Protein AF-A0A2V8P9H7-F1 (afdb_monomer)

Secondary structure (DSSP, 8-state):
--SSSSSS---TT-TT-------TTS-HHHHHHHT-S---HHHHHHHHHHHHHHHHHHHHHHHHHHHHHHHHHHSPPS--PPPPPPSS---GGGB-TT--BHHHHHHHHHSS-GGGSTT--HHHHHHHHHHH-S--TT-SSHHHHHHHTT-STT----------

Nearest PDB structures (foldseek):
  8phj-assembly1_h  TM=3.676E-01  e=3.206E+00  Escherichia coli

Foldseek 3Di:
DPPPPPVPPDDPPPPDDDPPPDPPPDDPVRVVVVPDDDDDPVVVVVVVVVVVVVVVVVVVLLVVLVVLLVVLVPAQFPDPDFDDDDPDDDDPQQAGPPRDRLQRSLCRQQVDRPPVDPPDTNVRVSVVCVVVPSDPVLDPDPVLVCVVVVVDPDDPDDDSPDDD

Sequence (164 aa):
MTHALLFSICPPFCSALIRVNPPPISSAATIAKSLVGNYREEHLFALGQAVSLYETYQAKIAECEAAIGRYLGSQPNRTDQEPPPEDKSVRNRDRLRGGVDVRSQLYKMTGADLFSLPGLATDTLLTLAGEVGFDMTPWRSEKDFTSWLALCPGTRIQPIQGRL

pLDDT: mean 75.82, std 18.0, range [33.91, 96.5]

Mean predicted aligned error: 12.7 Å

Radius of gyration: 22.4 Å; Cα contacts (8 Å, |Δi|>4): 82; chains: 1; bounding box: 50×36×57 Å

Structure (mmCIF, N/CA/C/O backbone):
data_AF-A0A2V8P9H7-F1
#
_entry.id   AF-A0A2V8P9H7-F1
#
loop_
_atom_site.group_PDB
_atom_site.id
_atom_site.type_symbol
_atom_site.label_atom_id
_atom_site.label_alt_id
_atom_site.label_comp_id
_atom_site.label_asym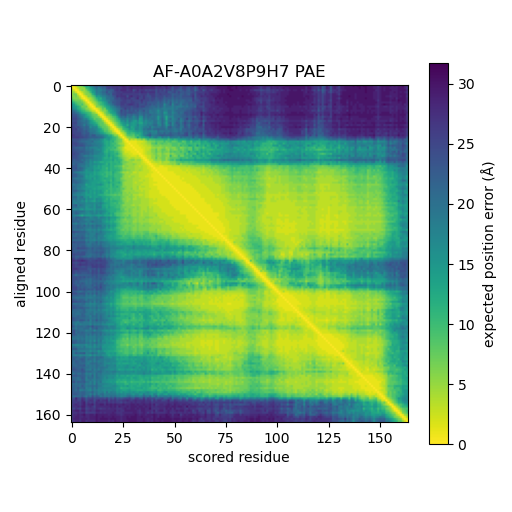_id
_atom_site.label_entity_id
_atom_site.label_seq_id
_atom_site.pdbx_PDB_ins_code
_atom_site.Cartn_x
_atom_site.Cartn_y
_atom_site.Cartn_z
_atom_site.occupancy
_atom_site.B_iso_or_equiv
_atom_site.auth_seq_id
_atom_site.auth_comp_id
_atom_site.auth_asym_id
_atom_site.auth_atom_id
_atom_site.pdbx_PDB_model_num
ATOM 1 N N . MET A 1 1 ? 11.721 11.600 3.181 1.00 34.62 1 MET A N 1
ATOM 2 C CA . MET A 1 1 ? 11.790 12.000 4.610 1.00 34.62 1 MET A CA 1
ATOM 3 C C . MET A 1 1 ? 10.396 12.383 5.116 1.00 34.62 1 MET A C 1
ATOM 5 O O . MET A 1 1 ? 10.170 13.507 5.539 1.00 34.62 1 MET A O 1
ATOM 9 N N . THR A 1 2 ? 9.441 11.451 5.068 1.00 33.91 2 THR A N 1
ATOM 10 C CA . THR A 1 2 ? 8.008 11.785 5.240 1.00 33.91 2 THR A CA 1
ATOM 11 C C . THR A 1 2 ? 7.250 10.738 6.059 1.00 33.91 2 THR A C 1
ATOM 13 O O . THR A 1 2 ? 6.041 10.608 5.950 1.00 33.91 2 THR A O 1
ATOM 16 N N . HIS A 1 3 ? 7.961 9.993 6.910 1.00 37.34 3 HIS A N 1
ATOM 17 C CA . HIS A 1 3 ? 7.384 8.953 7.774 1.00 37.34 3 HIS A CA 1
ATOM 18 C C . HIS A 1 3 ? 7.276 9.367 9.256 1.00 37.34 3 HIS A C 1
ATOM 20 O O . HIS A 1 3 ? 7.050 8.523 10.114 1.00 37.34 3 HIS A O 1
ATOM 26 N N . ALA A 1 4 ? 7.421 10.657 9.584 1.00 39.66 4 ALA A N 1
ATOM 27 C CA . ALA A 1 4 ? 7.560 11.108 10.975 1.00 39.66 4 ALA A CA 1
ATOM 28 C C . ALA A 1 4 ? 6.409 11.972 11.529 1.00 39.66 4 ALA A C 1
ATOM 30 O O . ALA A 1 4 ? 6.539 12.475 12.639 1.00 39.66 4 ALA A O 1
ATOM 31 N N . LEU A 1 5 ? 5.286 12.159 10.821 1.00 36.22 5 LEU A N 1
ATOM 32 C CA . LEU A 1 5 ? 4.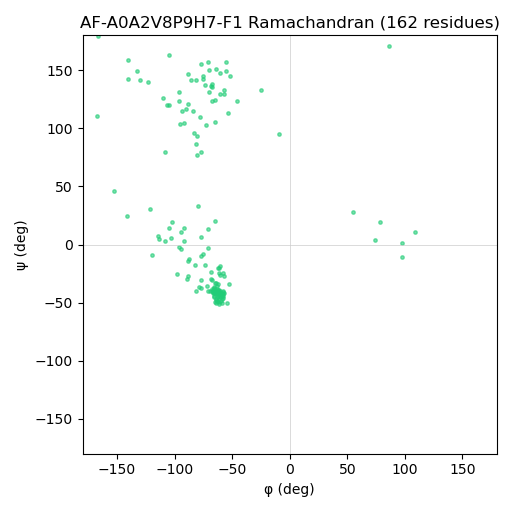259 13.129 11.256 1.00 36.22 5 LEU A CA 1
ATOM 33 C C . LEU A 1 5 ? 2.903 12.562 11.698 1.00 36.22 5 LEU A C 1
ATOM 35 O O . LEU A 1 5 ? 2.033 13.340 12.071 1.00 36.22 5 LEU A O 1
ATOM 39 N N . LEU A 1 6 ? 2.721 11.240 11.773 1.00 37.66 6 LEU A N 1
ATOM 40 C CA . LEU A 1 6 ? 1.474 10.659 12.308 1.00 37.66 6 L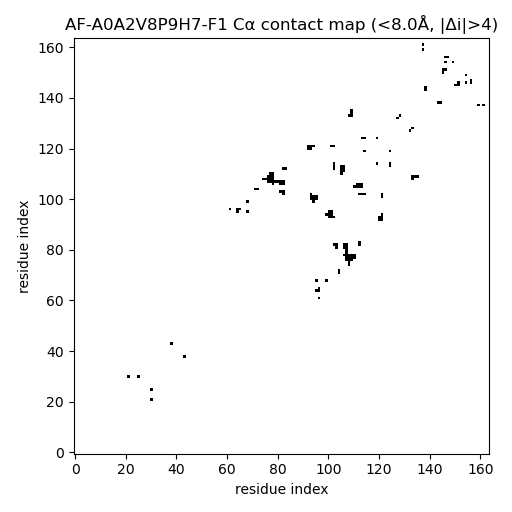EU A CA 1
ATOM 41 C C . LEU A 1 6 ? 1.576 10.118 13.744 1.00 37.66 6 LEU A C 1
ATOM 43 O O . LEU A 1 6 ? 0.596 9.601 14.268 1.00 37.66 6 LEU A O 1
ATOM 47 N N . PHE A 1 7 ? 2.713 10.302 14.423 1.00 35.28 7 PHE A N 1
ATOM 48 C CA . PHE A 1 7 ? 2.868 9.925 15.838 1.00 35.28 7 PHE A CA 1
ATOM 49 C C . PHE A 1 7 ? 2.610 11.067 16.839 1.00 35.28 7 PHE A C 1
ATOM 51 O O . PHE A 1 7 ? 2.613 10.826 18.043 1.00 35.28 7 PHE A O 1
ATOM 58 N N . SER A 1 8 ? 2.346 12.297 16.379 1.00 39.12 8 SER A N 1
ATOM 59 C CA . SER A 1 8 ? 2.309 13.487 17.252 1.00 39.12 8 SER A CA 1
ATOM 60 C C . SER A 1 8 ? 0.906 13.988 17.640 1.00 39.12 8 SER A C 1
ATOM 62 O O . SER A 1 8 ? 0.773 15.133 18.067 1.00 39.12 8 SER A O 1
ATOM 64 N N . ILE A 1 9 ? -0.141 13.163 17.524 1.00 46.19 9 ILE A N 1
ATOM 65 C CA . ILE A 1 9 ? -1.501 13.501 18.009 1.00 46.19 9 ILE A CA 1
ATOM 66 C C . ILE A 1 9 ? -1.987 12.466 19.039 1.00 46.19 9 ILE A C 1
ATOM 68 O O . ILE A 1 9 ? -3.173 12.181 19.157 1.00 46.19 9 ILE A O 1
ATOM 72 N N . CYS A 1 10 ? -1.065 11.867 19.796 1.00 39.72 10 CYS A N 1
ATOM 73 C CA . CYS A 1 10 ? -1.427 11.062 20.958 1.00 39.72 10 CYS A CA 1
ATOM 74 C C . CYS A 1 10 ? -1.333 11.951 22.213 1.00 39.72 10 CYS A C 1
ATOM 76 O O . CYS A 1 10 ? -0.218 12.263 22.638 1.00 39.72 10 CYS A O 1
ATOM 78 N N . PRO A 1 11 ? -2.453 12.422 22.796 1.00 44.66 11 PRO A N 1
ATOM 79 C CA . PRO A 1 11 ? -2.413 13.113 24.081 1.00 44.66 11 PRO A CA 1
ATOM 80 C C . PRO A 1 11 ? -1.845 12.181 25.173 1.00 44.66 11 PRO A C 1
ATOM 82 O O . PRO A 1 11 ? -2.083 10.970 25.134 1.00 44.66 11 PRO A O 1
ATOM 85 N N . PRO A 1 12 ? -1.125 12.713 26.180 1.00 47.53 12 PRO A N 1
ATOM 86 C CA . PRO A 1 12 ? -0.294 11.936 27.112 1.00 47.53 12 PRO A CA 1
ATOM 87 C C . PRO A 1 12 ? -1.063 11.069 28.132 1.00 47.53 12 PRO A C 1
ATOM 89 O O . PRO A 1 12 ? -0.469 10.568 29.080 1.00 47.53 12 PRO A O 1
ATOM 92 N N . PHE A 1 13 ? -2.370 10.857 27.950 1.00 42.31 13 PHE A N 1
ATOM 93 C CA . PHE A 1 13 ? -3.219 10.079 28.864 1.00 42.31 13 PHE A CA 1
ATOM 94 C C . PHE A 1 13 ? -3.670 8.712 28.316 1.00 42.31 13 PHE A C 1
ATOM 96 O O . PHE A 1 13 ? -4.373 7.980 29.009 1.00 42.31 13 PHE A O 1
ATOM 103 N N . CYS A 1 14 ? -3.234 8.304 27.120 1.00 42.09 14 CYS A N 1
ATOM 104 C CA . CYS A 1 14 ? -3.569 6.999 26.523 1.00 42.09 14 CYS A CA 1
ATOM 105 C C . CYS A 1 14 ? -2.735 5.813 27.059 1.00 42.09 14 CYS A C 1
ATOM 107 O O . CYS A 1 14 ? -2.467 4.857 26.334 1.00 42.09 14 CYS A O 1
ATOM 109 N N . SER A 1 15 ? -2.327 5.832 28.330 1.00 39.38 15 SER A N 1
ATOM 110 C CA . SER A 1 15 ? -1.445 4.806 28.916 1.00 39.38 15 SER A CA 1
ATOM 111 C C . SER A 1 15 ? -2.136 3.477 29.257 1.00 39.38 15 SER A C 1
ATOM 113 O O . SER A 1 15 ? -1.509 2.605 29.849 1.00 39.38 15 SER A O 1
ATOM 115 N N . ALA A 1 16 ? -3.407 3.280 28.901 1.00 45.44 16 ALA A N 1
ATOM 116 C CA . ALA A 1 16 ? -4.105 2.018 29.155 1.00 45.44 16 ALA A CA 1
ATOM 117 C C . ALA A 1 16 ? -5.237 1.754 28.149 1.00 45.44 16 ALA A C 1
ATOM 119 O O . ALA A 1 16 ? -6.347 1.393 28.531 1.00 45.44 16 ALA A O 1
ATOM 120 N N . LEU A 1 17 ? -4.994 1.950 26.850 1.00 44.50 17 LEU A N 1
ATOM 121 C CA . LEU A 1 17 ? -5.971 1.551 25.837 1.00 44.50 17 LEU A CA 1
ATOM 122 C C . LEU A 1 17 ? -5.691 0.134 25.348 1.00 44.50 17 LEU A C 1
ATOM 124 O O . LEU A 1 17 ? -4.754 -0.131 24.599 1.00 44.50 17 LEU A O 1
ATOM 128 N N . ILE A 1 18 ? -6.545 -0.760 25.843 1.00 50.28 18 ILE A N 1
ATOM 129 C CA . ILE A 1 18 ? -6.984 -2.035 25.278 1.00 50.28 18 ILE A CA 1
ATOM 130 C C . ILE A 1 18 ? -6.513 -2.209 23.824 1.00 50.28 18 ILE A C 1
ATOM 132 O O . ILE A 1 18 ? -7.164 -1.788 22.870 1.00 50.28 18 ILE A O 1
ATOM 136 N N . ARG A 1 19 ? -5.375 -2.884 23.642 1.00 41.81 19 ARG A N 1
ATOM 137 C CA . ARG A 1 19 ? -4.989 -3.444 22.347 1.00 41.81 19 ARG A CA 1
ATOM 138 C C . ARG A 1 19 ? -5.743 -4.759 22.174 1.00 41.81 19 ARG A C 1
ATOM 140 O O . ARG A 1 19 ? -5.171 -5.831 22.340 1.00 41.81 19 ARG A O 1
ATOM 147 N N . VAL A 1 20 ? -7.032 -4.690 21.839 1.00 46.25 20 VAL A N 1
ATOM 148 C CA . VAL A 1 20 ? -7.745 -5.846 21.272 1.00 46.25 20 VAL A CA 1
ATOM 149 C C . VAL A 1 20 ? -7.317 -5.925 19.815 1.00 46.25 20 VAL A C 1
ATOM 151 O O . VAL A 1 20 ? -7.986 -5.452 18.908 1.00 46.25 20 VAL A O 1
ATOM 154 N N . ASN A 1 21 ? -6.130 -6.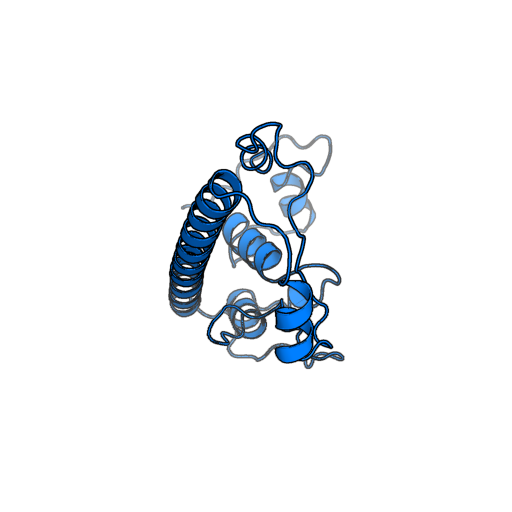480 19.598 1.00 44.81 21 ASN A N 1
ATOM 155 C CA . ASN A 1 21 ? -5.809 -7.101 18.325 1.00 44.81 21 ASN A CA 1
ATOM 156 C C . ASN A 1 21 ? -5.774 -8.603 18.620 1.00 44.81 21 ASN A C 1
ATOM 158 O O . ASN A 1 21 ? -4.710 -9.129 18.960 1.00 44.81 21 ASN A O 1
ATOM 162 N N . PRO A 1 22 ? -6.948 -9.262 18.695 1.00 46.38 22 PRO A N 1
ATOM 163 C CA . PRO A 1 22 ? -6.986 -10.658 19.062 1.00 46.38 22 PRO A CA 1
ATOM 164 C C . PRO A 1 22 ? -6.322 -11.445 17.926 1.00 46.38 22 PRO A C 1
ATOM 166 O O . PRO A 1 22 ? -6.561 -11.143 16.753 1.00 46.38 22 PRO A O 1
ATOM 169 N N . PRO A 1 23 ? -5.483 -12.448 18.234 1.00 46.34 23 PRO A N 1
ATOM 170 C CA . PRO A 1 23 ? -5.050 -13.386 17.209 1.00 46.34 23 PRO A CA 1
ATOM 171 C C . PRO A 1 23 ? -6.295 -14.009 16.544 1.00 46.34 23 PRO A C 1
ATOM 173 O O . PRO A 1 23 ? -7.352 -14.056 17.179 1.00 46.34 23 PRO A O 1
ATOM 176 N N . PRO A 1 24 ? -6.193 -14.533 15.309 1.00 53.03 24 PRO A N 1
ATOM 177 C CA . PRO A 1 24 ? -7.319 -15.072 14.523 1.00 53.03 24 PRO A CA 1
ATOM 178 C C . PRO A 1 24 ? -8.006 -16.326 15.122 1.00 53.03 24 PRO A C 1
ATOM 180 O O . PRO A 1 24 ? -8.653 -17.084 14.411 1.00 53.03 24 PRO A O 1
ATOM 183 N N . ILE A 1 25 ? -7.847 -16.575 16.423 1.00 52.22 25 ILE A N 1
ATOM 184 C CA . ILE A 1 25 ? -8.111 -17.839 17.114 1.00 52.22 25 ILE A CA 1
ATOM 185 C C . ILE A 1 25 ? -9.182 -17.677 18.212 1.00 52.22 25 ILE A C 1
ATOM 187 O O . ILE A 1 25 ? -9.649 -18.672 18.762 1.00 52.22 25 ILE A O 1
ATOM 191 N N . SER A 1 26 ? -9.612 -16.457 18.563 1.00 62.25 26 SER A N 1
ATOM 192 C CA . SER A 1 26 ? -10.647 -16.273 19.591 1.00 62.25 26 SER A CA 1
ATOM 193 C C . SER A 1 26 ? -12.044 -16.123 18.985 1.00 62.25 26 SER A C 1
ATOM 195 O O . SER A 1 26 ? -12.277 -15.355 18.054 1.00 62.25 26 SER A O 1
ATOM 197 N N . SER A 1 27 ? -13.001 -16.880 19.529 1.00 77.50 27 SER A N 1
ATOM 198 C CA . SER A 1 27 ? -14.407 -16.766 19.135 1.00 77.50 27 SER A CA 1
ATOM 199 C C . SER A 1 27 ? -14.959 -15.378 19.487 1.00 77.50 27 SER A C 1
ATOM 201 O O . SER A 1 27 ? -14.548 -14.781 20.486 1.00 77.50 27 SER A O 1
ATOM 203 N N . ALA A 1 28 ? -15.941 -14.883 18.728 1.00 79.62 28 ALA A N 1
ATOM 204 C CA . ALA A 1 28 ? -16.604 -13.605 19.015 1.00 79.62 28 ALA A CA 1
ATOM 205 C C . ALA A 1 28 ? -17.138 -13.529 20.461 1.00 79.62 28 ALA A C 1
ATOM 207 O O . ALA A 1 28 ? -17.059 -12.486 21.106 1.00 79.62 28 ALA A O 1
ATOM 208 N N . ALA A 1 29 ? -17.595 -14.660 21.011 1.00 79.50 29 ALA A N 1
ATOM 209 C CA . ALA A 1 29 ? -18.037 -14.771 22.399 1.00 79.50 29 ALA A CA 1
ATOM 210 C C . ALA A 1 29 ? -16.894 -14.571 23.414 1.00 79.50 29 ALA A C 1
ATOM 212 O O . ALA A 1 29 ? -17.096 -13.969 24.467 1.00 79.50 29 ALA A O 1
ATOM 213 N N . THR A 1 30 ? -15.687 -15.054 23.107 1.00 81.50 30 THR A N 1
ATOM 214 C CA . THR A 1 30 ? -14.487 -14.841 23.931 1.00 81.50 30 THR A CA 1
ATOM 215 C C . THR A 1 30 ? -14.077 -13.370 23.924 1.00 81.50 30 THR A C 1
ATOM 217 O O . THR A 1 30 ? -13.761 -12.818 24.976 1.00 81.50 30 THR A O 1
ATOM 220 N N . ILE A 1 31 ? -14.137 -12.724 22.756 1.00 78.44 31 ILE A N 1
ATOM 221 C CA . ILE A 1 31 ? -13.848 -11.292 22.613 1.00 78.44 31 ILE A CA 1
ATOM 222 C C . ILE A 1 31 ? -14.865 -10.475 23.418 1.00 78.44 31 ILE A C 1
ATOM 224 O O . ILE A 1 31 ? -14.464 -9.661 24.244 1.00 78.44 31 ILE A O 1
ATOM 228 N N . ALA A 1 32 ? -16.165 -10.753 23.277 1.00 81.31 32 ALA A N 1
ATOM 229 C CA . ALA A 1 32 ? -17.217 -10.060 24.023 1.00 81.31 32 ALA A CA 1
ATOM 230 C C . ALA A 1 32 ? -17.034 -10.172 25.546 1.00 81.31 32 ALA A C 1
ATOM 232 O O . ALA A 1 32 ? -17.155 -9.176 26.251 1.00 81.31 32 ALA A O 1
ATOM 233 N N . LYS A 1 33 ? -16.660 -11.355 26.060 1.00 80.38 33 LYS A N 1
ATOM 234 C CA . LYS A 1 33 ? -16.363 -11.544 27.492 1.00 80.38 33 LYS A CA 1
ATOM 235 C C . LYS A 1 33 ? -15.157 -10.730 27.971 1.00 80.38 33 LYS A C 1
ATOM 237 O O . LYS A 1 33 ? -15.157 -10.288 29.113 1.00 80.38 33 LYS A O 1
ATOM 242 N N . SER A 1 34 ? -14.150 -10.519 27.121 1.00 76.81 34 SER A N 1
ATOM 243 C CA . SER A 1 34 ? -12.984 -9.682 27.456 1.00 76.81 34 SER A CA 1
ATOM 244 C C . SER A 1 34 ? -13.284 -8.178 27.461 1.00 76.81 34 SER A C 1
ATOM 246 O O . SER A 1 34 ? -12.528 -7.406 28.042 1.00 76.81 34 SER A O 1
ATOM 248 N N . LEU A 1 35 ? -14.397 -7.772 26.842 1.00 82.12 35 LEU A N 1
ATOM 249 C CA . LEU A 1 35 ? -14.884 -6.391 26.787 1.00 82.12 35 LEU A CA 1
ATOM 250 C C . LEU A 1 35 ? -15.858 -6.065 27.936 1.00 82.12 35 LEU A C 1
ATOM 252 O O . LEU A 1 35 ? -16.569 -5.067 27.884 1.00 82.12 35 LEU A O 1
ATOM 256 N N . VAL A 1 36 ? -15.935 -6.909 28.969 1.00 80.00 36 VAL A N 1
ATOM 257 C CA . VAL A 1 36 ? -16.706 -6.617 30.183 1.00 80.00 36 VAL A CA 1
ATOM 258 C C . VAL A 1 36 ? -15.765 -5.989 31.207 1.00 80.00 36 VAL A C 1
ATOM 260 O O . VAL A 1 36 ? -14.829 -6.632 31.677 1.00 80.00 36 VAL A O 1
ATOM 263 N N . GLY A 1 37 ? -16.006 -4.730 31.562 1.00 81.88 37 GLY A N 1
ATOM 264 C CA . GLY A 1 37 ? -15.173 -3.983 32.500 1.00 81.88 37 GLY A CA 1
ATOM 265 C C . GLY A 1 37 ? -15.841 -2.694 32.970 1.00 81.88 37 GLY A C 1
ATOM 266 O O . GLY A 1 37 ? -16.961 -2.379 32.572 1.00 81.88 37 GLY A O 1
ATOM 267 N N . ASN A 1 38 ? -15.155 -1.953 33.838 1.00 82.56 38 ASN A N 1
ATOM 268 C CA . ASN A 1 38 ? -15.610 -0.637 34.275 1.00 82.56 38 ASN A CA 1
ATOM 269 C C . ASN A 1 38 ? -15.165 0.425 33.257 1.00 82.56 38 ASN A C 1
ATOM 271 O O . ASN A 1 38 ? -13.964 0.647 33.089 1.00 82.56 38 ASN A O 1
ATOM 275 N N . TYR A 1 39 ? -16.120 1.069 32.587 1.00 86.88 39 TYR A N 1
ATOM 276 C CA . TYR A 1 39 ? -15.858 2.066 31.552 1.00 86.88 39 TYR A CA 1
ATOM 277 C C . TYR A 1 39 ? -16.246 3.462 32.031 1.00 86.88 39 TYR A C 1
ATOM 279 O O . TYR A 1 39 ? -17.379 3.695 32.439 1.00 86.88 39 TYR A O 1
ATOM 287 N N . ARG A 1 40 ? -15.298 4.399 31.944 1.00 89.31 40 ARG A N 1
ATOM 288 C CA . ARG A 1 40 ? -15.547 5.827 32.180 1.00 89.31 40 ARG A CA 1
ATOM 289 C C . ARG A 1 40 ? -16.030 6.494 30.890 1.00 89.31 40 ARG A C 1
ATOM 291 O O . ARG A 1 40 ? -15.519 6.178 29.811 1.00 89.31 40 ARG A O 1
ATOM 298 N N . GLU A 1 41 ? -16.978 7.420 30.996 1.00 91.75 41 GLU A N 1
ATOM 299 C CA . GLU A 1 41 ? -17.633 8.055 29.842 1.00 91.75 41 GLU A CA 1
ATOM 300 C C . GLU A 1 41 ? -16.648 8.824 28.952 1.00 91.75 41 GLU A C 1
ATOM 302 O O . GLU A 1 41 ? -16.709 8.728 27.728 1.00 91.75 41 GLU A O 1
ATOM 307 N N . GLU A 1 42 ? -15.670 9.510 29.541 1.00 91.62 42 GLU A N 1
ATOM 308 C CA . GLU A 1 42 ? -14.632 10.248 28.818 1.00 91.62 42 GLU A CA 1
ATOM 309 C C . GLU A 1 42 ? -13.757 9.341 27.939 1.00 91.62 42 GLU A C 1
ATOM 311 O O . GLU A 1 42 ? -13.344 9.733 26.846 1.00 91.62 42 GLU A O 1
ATOM 316 N N . HIS A 1 43 ? -13.501 8.106 28.379 1.00 88.25 43 HIS A N 1
ATOM 317 C CA . HIS A 1 43 ? -12.732 7.133 27.607 1.00 88.25 43 HIS A CA 1
ATOM 318 C C . HIS A 1 43 ? -13.575 6.522 26.492 1.00 88.25 43 HIS A C 1
ATOM 320 O O . HIS A 1 43 ? -13.060 6.316 25.396 1.00 88.25 43 HIS A O 1
ATOM 326 N N . LEU A 1 44 ? -14.865 6.278 26.741 1.00 90.12 44 LEU A N 1
ATOM 327 C CA . LEU A 1 44 ? -15.795 5.821 25.708 1.00 90.12 44 LEU A CA 1
ATOM 328 C C . LEU A 1 44 ? -15.986 6.879 24.619 1.00 90.12 44 LEU A C 1
ATOM 330 O O . LEU A 1 44 ? -15.978 6.541 23.438 1.00 90.12 44 LEU A O 1
ATOM 334 N N . PHE A 1 45 ? -16.080 8.155 24.997 1.00 91.88 45 PHE A N 1
ATOM 335 C CA . PHE A 1 45 ? -16.143 9.260 24.045 1.00 91.88 45 PHE A CA 1
ATOM 336 C C . PHE A 1 45 ? -14.880 9.327 23.176 1.00 91.88 45 PHE A C 1
ATOM 338 O O . PHE A 1 45 ? -14.975 9.329 21.948 1.00 91.88 45 PHE A O 1
ATOM 345 N N . ALA A 1 46 ? -13.693 9.314 23.794 1.00 92.31 46 ALA A N 1
ATOM 346 C CA . ALA A 1 46 ? -12.424 9.330 23.066 1.00 92.31 46 ALA A CA 1
ATOM 347 C C . ALA A 1 46 ? -12.259 8.103 22.150 1.00 92.31 46 ALA A C 1
ATOM 349 O O . ALA A 1 46 ? -11.829 8.239 21.003 1.00 92.31 46 ALA A O 1
ATOM 350 N N . LEU A 1 47 ? -12.644 6.914 22.626 1.00 91.81 47 LEU A N 1
ATOM 351 C CA . LEU A 1 47 ? -12.632 5.688 21.830 1.00 91.81 47 LEU A CA 1
ATOM 352 C C . LEU A 1 47 ? -13.593 5.782 20.639 1.00 91.81 47 LEU A C 1
ATOM 354 O O . LEU A 1 47 ? -13.213 5.412 19.533 1.00 91.81 47 LEU A O 1
ATOM 358 N N . GLY A 1 48 ? -14.800 6.318 20.835 1.00 93.31 48 GLY A N 1
ATOM 359 C CA . GLY A 1 48 ? -15.764 6.532 19.755 1.00 93.31 48 GLY A CA 1
ATOM 360 C C . GLY A 1 48 ? -15.216 7.446 18.655 1.00 93.31 48 GLY A C 1
ATOM 361 O O . GLY A 1 48 ? -15.335 7.127 17.473 1.00 93.31 48 GLY A O 1
ATOM 362 N N . GLN A 1 49 ? -14.536 8.535 19.033 1.00 96.50 49 GLN A N 1
ATOM 363 C CA . GLN A 1 49 ? -13.843 9.403 18.072 1.00 96.50 49 GLN A CA 1
ATOM 364 C C . GLN A 1 49 ? -12.730 8.649 17.327 1.00 96.50 49 GLN A C 1
ATOM 366 O O . GLN A 1 49 ? -12.633 8.739 16.104 1.00 96.50 49 GLN A O 1
ATOM 371 N N . ALA A 1 50 ? -11.916 7.862 18.038 1.00 93.75 50 ALA A N 1
ATOM 372 C CA . ALA A 1 50 ? -10.832 7.090 17.433 1.00 93.75 50 ALA A CA 1
ATOM 373 C C . ALA A 1 50 ? -11.338 6.028 16.439 1.00 93.75 50 ALA A C 1
ATOM 375 O O . ALA A 1 50 ? -10.758 5.877 15.364 1.00 93.75 50 ALA A O 1
ATOM 376 N N . VAL A 1 51 ? -12.426 5.321 16.767 1.00 94.44 51 VAL A N 1
ATOM 377 C CA . VAL A 1 51 ? -13.047 4.324 15.878 1.00 94.44 51 VAL A CA 1
ATOM 378 C C . VAL A 1 51 ? -13.632 4.990 14.633 1.00 94.44 51 VAL A C 1
ATOM 380 O O . VAL A 1 51 ? -13.353 4.539 13.526 1.00 94.44 51 VAL A O 1
ATOM 383 N N . SER A 1 52 ? -14.353 6.102 14.790 1.00 95.56 52 SER A N 1
ATOM 384 C CA . SER A 1 52 ? -14.897 6.867 13.658 1.00 95.56 52 SER A CA 1
ATOM 385 C C . SER A 1 52 ? -13.799 7.328 12.686 1.00 95.56 52 SER A C 1
ATOM 387 O O . SER A 1 52 ? -13.907 7.164 11.465 1.00 95.56 52 SER A O 1
ATOM 389 N N . LEU A 1 53 ? -12.682 7.836 13.218 1.00 96.44 53 LEU A N 1
ATOM 390 C CA . LEU A 1 53 ? -11.521 8.205 12.405 1.00 96.44 53 LEU A CA 1
ATOM 391 C C . LEU A 1 53 ? -10.884 6.991 11.726 1.00 96.44 53 LEU A C 1
ATOM 393 O O . LEU A 1 53 ? -10.528 7.065 10.552 1.00 96.44 53 LEU A O 1
ATOM 397 N N . TYR A 1 54 ? -10.761 5.869 12.437 1.00 93.62 54 TYR A N 1
ATOM 398 C CA . TYR A 1 54 ? -10.246 4.630 11.864 1.00 93.62 54 TYR A CA 1
ATOM 399 C C . TYR A 1 54 ? -11.090 4.167 10.672 1.00 93.62 54 TYR A C 1
ATOM 401 O O . TYR A 1 54 ? -10.534 3.927 9.601 1.00 93.62 54 TYR A O 1
ATOM 409 N N . GLU A 1 55 ? -12.413 4.092 10.819 1.00 94.31 55 GLU A N 1
ATOM 410 C CA . GLU A 1 55 ? -13.331 3.706 9.740 1.00 94.31 55 GLU A CA 1
ATOM 411 C C . GLU A 1 55 ? -13.225 4.656 8.544 1.00 94.31 55 GLU A C 1
ATOM 413 O O . GLU A 1 55 ? -13.117 4.212 7.397 1.00 94.31 55 GLU A O 1
ATOM 418 N N . THR A 1 56 ? -13.149 5.962 8.815 1.00 95.81 56 THR A N 1
ATOM 419 C CA . THR A 1 56 ? -12.946 6.987 7.786 1.00 95.81 56 THR A CA 1
ATOM 420 C C . THR A 1 56 ? -11.641 6.759 7.018 1.00 95.81 56 THR A C 1
ATOM 422 O O . THR A 1 56 ? -11.635 6.775 5.785 1.00 95.81 56 THR A O 1
ATOM 425 N N . TYR A 1 57 ? -10.529 6.496 7.712 1.00 95.00 57 TYR A N 1
ATOM 426 C CA . TYR A 1 57 ? -9.252 6.209 7.058 1.00 95.00 57 TYR A CA 1
ATOM 427 C C . TYR A 1 57 ? -9.286 4.910 6.259 1.00 95.00 57 TYR A C 1
ATOM 429 O O . TYR A 1 57 ? -8.752 4.879 5.153 1.00 95.00 57 TYR A O 1
ATOM 437 N N . GLN A 1 58 ? -9.940 3.858 6.758 1.00 91.81 58 GLN A N 1
ATOM 438 C CA . GLN A 1 58 ? -10.089 2.613 5.999 1.00 91.81 58 GLN A CA 1
ATOM 439 C C . GLN A 1 58 ? -10.865 2.833 4.696 1.00 91.81 58 GLN A C 1
ATOM 441 O O . GLN A 1 58 ? -10.459 2.313 3.656 1.00 91.81 58 GLN A O 1
ATOM 446 N N . ALA A 1 59 ? -11.929 3.640 4.727 1.00 92.88 59 ALA A N 1
ATOM 447 C CA . ALA A 1 59 ? -12.676 4.000 3.525 1.00 92.88 59 ALA A CA 1
ATOM 448 C C . ALA A 1 59 ? -11.798 4.769 2.522 1.00 92.88 59 ALA A C 1
ATOM 450 O O . ALA A 1 59 ? -11.762 4.423 1.342 1.00 92.88 59 ALA A O 1
ATOM 451 N N . LYS A 1 60 ? -11.016 5.751 2.990 1.00 95.06 60 LYS A N 1
ATOM 452 C CA . LYS A 1 60 ? -10.101 6.515 2.126 1.00 95.06 60 LYS A CA 1
ATOM 453 C C . LYS A 1 60 ? -8.964 5.681 1.550 1.00 95.06 60 LYS A C 1
ATOM 455 O O . LYS A 1 60 ? -8.639 5.841 0.377 1.00 95.06 60 LYS A O 1
ATOM 460 N N . ILE A 1 61 ? -8.408 4.751 2.321 1.00 90.50 61 ILE A N 1
ATOM 461 C CA . ILE A 1 61 ? -7.420 3.792 1.814 1.00 90.50 61 ILE A CA 1
ATOM 462 C C . ILE A 1 61 ? -8.042 2.939 0.702 1.00 90.50 61 ILE A C 1
ATOM 464 O O . ILE A 1 61 ? -7.442 2.807 -0.359 1.00 90.50 61 ILE A O 1
ATOM 468 N N . ALA A 1 62 ? -9.263 2.429 0.888 1.00 89.44 62 ALA A N 1
ATOM 469 C CA . ALA A 1 62 ? -9.944 1.638 -0.138 1.00 89.44 62 ALA A CA 1
ATOM 470 C C . ALA A 1 62 ? -10.228 2.439 -1.426 1.00 89.44 62 ALA A C 1
ATOM 472 O O . ALA A 1 62 ? -10.063 1.910 -2.526 1.00 89.44 62 ALA A O 1
ATOM 473 N N . GLU A 1 63 ? -10.604 3.718 -1.313 1.00 93.06 63 GLU A N 1
ATOM 474 C CA . GLU A 1 63 ? -10.746 4.619 -2.468 1.00 93.06 63 GLU A CA 1
ATOM 475 C C . GLU A 1 63 ? -9.422 4.756 -3.245 1.00 93.06 63 GLU A C 1
ATOM 477 O O . GLU A 1 63 ? -9.416 4.658 -4.478 1.00 93.06 63 GLU A O 1
ATOM 482 N N . CYS A 1 64 ? -8.301 4.931 -2.533 1.00 91.12 64 CYS A N 1
ATOM 483 C CA . CYS A 1 64 ? -6.962 5.005 -3.122 1.00 91.12 64 CYS A CA 1
ATOM 484 C C . CYS A 1 64 ? -6.554 3.693 -3.798 1.00 91.12 64 CYS A C 1
ATOM 486 O O . CYS A 1 64 ? -6.102 3.713 -4.940 1.00 91.12 64 CYS A O 1
ATOM 488 N N . GLU A 1 65 ? -6.744 2.550 -3.139 1.00 89.69 65 GLU A N 1
ATOM 489 C CA . GLU A 1 65 ? -6.425 1.236 -3.709 1.00 89.69 65 GLU A CA 1
ATOM 490 C C . GLU A 1 65 ? -7.230 0.963 -4.989 1.00 89.69 65 GLU A C 1
ATOM 492 O O . GLU A 1 65 ? -6.680 0.485 -5.983 1.00 89.69 65 GLU A O 1
ATOM 497 N N . ALA A 1 66 ? -8.509 1.351 -5.023 1.00 89.50 66 ALA A N 1
ATOM 498 C CA . ALA A 1 66 ? -9.326 1.257 -6.230 1.00 89.50 66 ALA A CA 1
ATOM 499 C C . ALA A 1 66 ? -8.824 2.187 -7.351 1.00 89.50 66 ALA A C 1
ATOM 501 O O . ALA A 1 66 ? -8.869 1.821 -8.527 1.00 89.50 66 ALA A O 1
ATOM 502 N N . ALA A 1 67 ? -8.350 3.390 -7.012 1.00 91.75 67 ALA A N 1
ATOM 503 C CA . ALA A 1 67 ? -7.742 4.303 -7.978 1.00 91.75 67 ALA A CA 1
ATOM 504 C C . ALA A 1 67 ? -6.427 3.751 -8.544 1.00 91.75 67 ALA A C 1
ATOM 506 O O . ALA A 1 67 ? -6.231 3.807 -9.757 1.00 91.75 67 ALA A O 1
ATOM 507 N N . ILE A 1 68 ? -5.585 3.153 -7.697 1.00 90.19 68 ILE A N 1
ATOM 508 C CA . ILE A 1 68 ? -4.357 2.463 -8.108 1.00 90.19 68 ILE A CA 1
ATOM 509 C C . ILE A 1 68 ? -4.695 1.320 -9.065 1.00 90.19 68 ILE A C 1
ATOM 511 O O . ILE A 1 68 ? -4.123 1.256 -10.147 1.00 90.19 68 ILE A O 1
ATOM 515 N N . GLY A 1 69 ? -5.669 0.468 -8.731 1.00 88.75 69 GLY A N 1
ATOM 516 C CA . GLY A 1 69 ? -6.086 -0.632 -9.606 1.00 88.75 69 GLY A CA 1
ATOM 517 C C . GLY A 1 69 ? -6.552 -0.160 -10.990 1.00 88.75 69 GLY A C 1
ATOM 518 O O . GLY A 1 69 ? -6.186 -0.759 -12.001 1.00 88.75 69 GLY A O 1
ATOM 519 N N . ARG A 1 70 ? -7.303 0.952 -11.058 1.00 90.31 70 ARG A N 1
ATOM 520 C CA . ARG A 1 70 ? -7.692 1.580 -12.336 1.00 90.31 70 ARG A CA 1
ATOM 521 C C . ARG A 1 70 ? -6.491 2.137 -13.097 1.00 90.31 70 ARG A C 1
ATOM 523 O O . ARG A 1 70 ? -6.412 1.947 -14.306 1.00 90.31 70 ARG A O 1
ATOM 530 N N . TYR A 1 71 ? -5.578 2.818 -12.405 1.00 90.56 71 TYR A N 1
ATOM 531 C CA . TYR A 1 71 ? -4.373 3.374 -13.016 1.00 90.56 71 TYR A CA 1
ATOM 532 C C . TYR A 1 71 ? -3.499 2.271 -13.606 1.00 90.56 71 TYR A C 1
ATOM 534 O O . TYR A 1 71 ? -3.157 2.345 -14.783 1.00 90.56 71 TYR A O 1
ATOM 542 N N . LEU A 1 72 ? -3.225 1.222 -12.829 1.00 88.19 72 LEU A N 1
ATOM 543 C CA . LEU A 1 72 ? -2.511 0.034 -13.286 1.00 88.19 72 LEU A CA 1
ATOM 544 C C . LEU A 1 72 ? -3.197 -0.551 -14.526 1.00 88.19 72 LEU A C 1
ATOM 546 O O . LEU A 1 72 ? -2.558 -0.692 -15.559 1.00 88.19 72 LEU A O 1
ATOM 550 N N . GLY A 1 73 ? -4.514 -0.771 -14.497 1.00 86.25 73 GLY A N 1
ATOM 551 C CA . GLY A 1 73 ? -5.248 -1.280 -15.663 1.00 86.25 73 GLY A CA 1
ATOM 552 C C . GLY A 1 73 ? -5.204 -0.392 -16.919 1.00 86.25 73 GLY A C 1
ATOM 553 O O . GLY A 1 73 ? -5.492 -0.885 -18.005 1.00 86.25 73 GLY A O 1
ATOM 554 N N . SER A 1 74 ? -4.856 0.894 -16.796 1.00 89.50 74 SER A N 1
ATOM 555 C CA . SER A 1 74 ? -4.704 1.814 -17.935 1.00 89.50 74 SER A CA 1
ATOM 556 C C . SER A 1 74 ? -3.301 1.826 -18.548 1.00 89.50 74 SER A C 1
ATOM 558 O O . SER A 1 74 ? -3.120 2.374 -19.636 1.00 89.50 74 SER A O 1
ATOM 560 N N . GLN A 1 75 ? -2.307 1.258 -17.860 1.00 88.38 75 GLN A N 1
ATOM 561 C CA . GLN A 1 75 ? -0.933 1.233 -18.348 1.00 88.38 75 GLN A CA 1
ATOM 562 C C . GLN A 1 75 ? -0.765 0.196 -19.464 1.00 88.38 75 GLN A C 1
ATOM 564 O O . GLN A 1 75 ? -1.390 -0.866 -19.421 1.00 88.38 75 GLN A O 1
ATOM 569 N N . PRO A 1 76 ? 0.085 0.472 -20.466 1.00 89.06 76 PRO A N 1
ATOM 570 C CA . PRO A 1 76 ? 0.367 -0.494 -21.514 1.00 89.06 76 PRO A CA 1
ATOM 571 C C . PRO A 1 76 ? 1.149 -1.689 -20.955 1.00 89.06 76 PRO A C 1
ATOM 573 O O . PRO A 1 76 ? 2.126 -1.526 -20.221 1.00 89.06 76 PRO A O 1
ATOM 576 N N . ASN A 1 77 ? 0.755 -2.896 -21.358 1.00 89.12 77 ASN A N 1
ATOM 577 C CA . ASN A 1 77 ? 1.538 -4.097 -21.089 1.00 89.12 77 ASN A CA 1
ATOM 578 C C . ASN A 1 77 ? 2.775 -4.126 -21.998 1.00 89.12 77 ASN A C 1
ATOM 580 O O . ASN A 1 77 ? 2.684 -3.870 -23.199 1.00 89.12 77 ASN A O 1
ATOM 584 N N . ARG A 1 78 ? 3.927 -4.491 -21.434 1.00 85.69 78 ARG A N 1
ATOM 585 C CA . ARG A 1 78 ? 5.151 -4.825 -22.182 1.00 85.69 78 ARG A CA 1
ATOM 586 C C . ARG A 1 78 ? 5.198 -6.299 -22.564 1.00 85.69 78 ARG A C 1
ATOM 588 O O . ARG A 1 78 ? 5.837 -6.655 -23.549 1.00 85.69 78 ARG A O 1
ATOM 595 N N . THR A 1 79 ? 4.544 -7.148 -21.778 1.00 84.50 79 THR A N 1
ATOM 596 C CA . THR A 1 79 ? 4.395 -8.577 -22.046 1.00 84.50 79 THR A CA 1
ATOM 597 C C . THR A 1 79 ? 2.989 -9.031 -21.678 1.00 84.50 79 THR A C 1
ATOM 599 O O . THR A 1 79 ? 2.435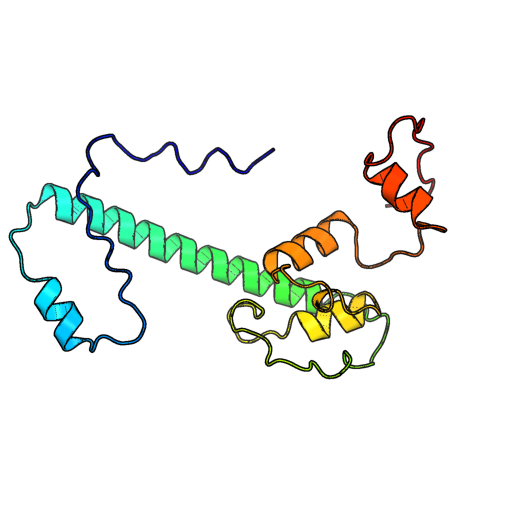 -8.586 -20.676 1.00 84.50 79 THR A O 1
ATOM 602 N N . ASP A 1 80 ? 2.427 -9.940 -22.470 1.00 84.81 80 ASP A N 1
ATOM 603 C CA . ASP A 1 80 ? 1.172 -10.630 -22.143 1.00 84.81 80 ASP A CA 1
ATOM 604 C C . ASP A 1 80 ? 1.421 -11.954 -21.405 1.00 84.81 80 ASP A C 1
ATOM 606 O O . ASP A 1 80 ? 0.486 -12.698 -21.103 1.00 84.81 80 ASP A O 1
ATOM 610 N N . GLN A 1 81 ? 2.688 -12.262 -21.113 1.00 85.69 81 GLN A N 1
ATOM 611 C CA . GLN A 1 81 ? 3.060 -13.434 -20.335 1.00 85.69 81 GLN A CA 1
ATOM 612 C C . GLN A 1 81 ? 2.637 -13.274 -18.875 1.00 85.69 81 GLN A C 1
ATOM 614 O O . GLN A 1 81 ? 2.589 -12.17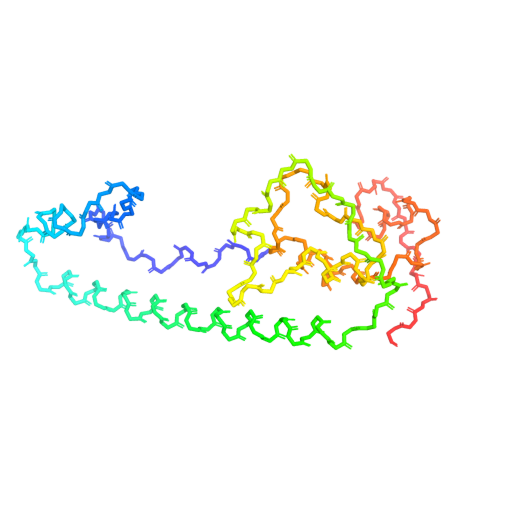5 -18.320 1.00 85.69 81 GLN A O 1
ATOM 619 N N . GLU A 1 82 ? 2.347 -14.406 -18.250 1.00 85.25 82 GLU A N 1
ATOM 620 C CA . GLU A 1 82 ? 2.065 -14.484 -16.823 1.00 85.25 82 GLU A CA 1
ATOM 621 C C . GLU A 1 82 ? 3.385 -14.689 -16.060 1.00 85.25 82 GLU A C 1
ATOM 623 O O . GLU A 1 82 ? 4.292 -15.339 -16.599 1.00 85.25 82 GLU A O 1
ATOM 628 N N . PRO A 1 83 ? 3.534 -14.146 -14.835 1.00 83.38 83 PRO A N 1
ATOM 629 C CA . PRO A 1 83 ? 4.729 -14.357 -14.038 1.00 83.38 83 PRO A CA 1
ATOM 630 C C . PRO A 1 83 ? 5.024 -15.850 -13.844 1.00 83.38 83 PRO A C 1
ATOM 632 O O . PRO A 1 83 ? 4.100 -16.668 -13.768 1.00 83.38 83 PRO A O 1
ATOM 635 N N . PRO A 1 84 ? 6.311 -16.219 -13.709 1.00 83.12 84 PRO A N 1
ATOM 636 C CA . PRO A 1 84 ? 6.702 -17.582 -13.390 1.00 83.12 84 PRO A CA 1
ATOM 637 C C . PRO A 1 84 ? 5.963 -18.107 -12.149 1.00 83.12 84 PRO A C 1
ATOM 639 O O . PRO A 1 84 ? 5.720 -17.338 -11.206 1.00 83.12 84 PRO A O 1
ATOM 642 N N . PRO A 1 85 ? 5.620 -19.409 -12.117 1.00 77.12 85 PRO A N 1
ATOM 643 C CA . PRO A 1 85 ? 4.944 -19.998 -10.973 1.00 77.12 85 PRO A CA 1
ATOM 644 C C . PRO A 1 85 ? 5.776 -19.776 -9.709 1.00 77.12 85 PRO A C 1
ATOM 646 O O . PRO A 1 85 ? 6.980 -20.028 -9.680 1.00 77.12 85 PRO A O 1
ATOM 649 N N . GLU A 1 86 ? 5.127 -19.258 -8.670 1.00 70.25 86 GLU A N 1
ATOM 650 C CA . GLU A 1 86 ? 5.755 -19.110 -7.363 1.00 70.25 86 GLU A CA 1
ATOM 651 C C . GLU A 1 86 ? 5.846 -20.477 -6.674 1.00 70.25 86 GLU A C 1
ATOM 653 O O . GLU A 1 86 ? 4.906 -21.270 -6.702 1.00 70.25 86 GLU A O 1
ATOM 658 N N . ASP A 1 87 ? 6.945 -20.703 -5.959 1.00 63.03 87 ASP A N 1
ATOM 659 C CA . ASP A 1 87 ? 7.125 -21.874 -5.090 1.00 63.03 87 ASP A CA 1
ATOM 660 C C . ASP A 1 87 ? 6.318 -21.749 -3.773 1.00 63.03 87 ASP A C 1
ATOM 662 O O . ASP A 1 87 ? 6.248 -22.666 -2.956 1.00 63.03 87 ASP A O 1
ATOM 666 N N . LYS A 1 88 ? 5.719 -20.574 -3.520 1.00 63.03 88 LYS A N 1
ATOM 667 C CA . LYS A 1 88 ? 4.973 -20.234 -2.299 1.00 63.03 88 LYS A CA 1
ATOM 668 C C . LYS A 1 88 ? 3.647 -19.575 -2.669 1.00 63.03 88 LYS A C 1
ATOM 670 O O . LYS A 1 88 ? 3.540 -18.912 -3.681 1.00 63.03 88 LYS A O 1
ATOM 675 N N . SER A 1 89 ? 2.604 -19.745 -1.861 1.00 59.72 89 SER A N 1
ATOM 676 C CA . SER A 1 89 ? 1.351 -19.039 -2.145 1.00 59.72 89 SER A CA 1
ATOM 677 C C . SER A 1 89 ? 1.514 -17.537 -1.885 1.00 59.72 89 SER A C 1
ATOM 679 O O . SER A 1 89 ? 1.927 -17.164 -0.778 1.00 59.72 89 SER A O 1
ATOM 681 N N . VAL A 1 90 ? 1.085 -16.707 -2.838 1.00 61.00 90 VAL A N 1
ATOM 682 C CA . VAL A 1 90 ? 0.924 -15.250 -2.685 1.00 61.00 90 VAL A CA 1
ATOM 683 C C . VAL A 1 90 ? 0.211 -14.949 -1.363 1.00 61.00 90 VAL A C 1
ATOM 685 O O . VAL A 1 90 ? -0.878 -15.475 -1.100 1.00 61.00 90 VAL A O 1
ATOM 688 N N . ARG A 1 91 ? 0.822 -14.140 -0.487 1.00 64.62 91 ARG A N 1
ATOM 689 C CA . ARG A 1 91 ? 0.225 -13.827 0.821 1.00 64.62 91 ARG A CA 1
ATOM 690 C C . ARG A 1 91 ? -0.882 -12.792 0.633 1.00 64.62 91 ARG A C 1
ATOM 692 O O . ARG A 1 91 ? -0.851 -11.991 -0.286 1.00 64.62 91 ARG A O 1
ATOM 699 N N . ASN A 1 92 ? -1.848 -12.736 1.551 1.00 60.75 92 ASN A N 1
ATOM 700 C CA . ASN A 1 92 ? -2.933 -11.742 1.481 1.00 60.75 92 ASN A CA 1
ATOM 701 C C . ASN A 1 92 ? -2.416 -10.285 1.534 1.00 60.75 92 ASN A C 1
ATOM 703 O O . ASN A 1 92 ? -3.025 -9.384 0.977 1.00 60.75 92 ASN A O 1
ATOM 707 N N . ARG A 1 93 ? -1.243 -10.063 2.145 1.00 62.00 93 ARG A N 1
ATOM 708 C CA . ARG A 1 93 ? -0.536 -8.770 2.118 1.00 62.00 93 ARG A CA 1
ATOM 709 C C . ARG A 1 93 ? -0.146 -8.336 0.698 1.00 62.00 93 ARG A C 1
ATOM 711 O O . ARG A 1 93 ? 0.100 -7.158 0.474 1.00 62.00 93 ARG A O 1
ATOM 718 N N . ASP A 1 94 ? -0.084 -9.279 -0.235 1.00 64.00 94 ASP A N 1
ATOM 719 C CA . ASP A 1 94 ? 0.388 -9.046 -1.591 1.00 64.00 94 ASP A CA 1
ATOM 720 C C . ASP A 1 94 ? -0.759 -8.746 -2.580 1.00 64.00 94 ASP A C 1
ATOM 722 O O . ASP A 1 94 ? -0.573 -8.720 -3.794 1.00 64.00 94 ASP A O 1
ATOM 726 N N . ARG A 1 95 ? -1.974 -8.525 -2.060 1.00 68.44 95 ARG A N 1
ATOM 727 C CA . ARG A 1 95 ? -3.170 -8.177 -2.833 1.00 68.44 95 ARG A CA 1
ATOM 728 C C . ARG A 1 95 ? -3.760 -6.867 -2.327 1.00 68.44 95 ARG A C 1
ATOM 730 O O . ARG A 1 95 ? -3.846 -6.647 -1.121 1.00 68.44 95 ARG A O 1
ATOM 737 N N . LEU A 1 96 ? -4.222 -6.024 -3.250 1.00 75.19 96 LEU A N 1
ATOM 738 C CA . LEU A 1 96 ? -5.050 -4.861 -2.906 1.00 75.19 96 LEU A CA 1
ATOM 739 C C . LEU A 1 96 ? -6.444 -5.326 -2.454 1.00 75.19 96 LEU A C 1
ATOM 741 O O . LEU A 1 96 ? -6.907 -6.415 -2.831 1.00 75.19 96 LEU A O 1
ATOM 745 N N . ARG A 1 97 ? -7.159 -4.493 -1.683 1.00 68.31 97 ARG A N 1
ATOM 746 C CA . ARG A 1 97 ? -8.567 -4.752 -1.352 1.00 68.31 97 ARG A CA 1
ATOM 747 C C . ARG A 1 97 ? -9.359 -4.880 -2.652 1.00 68.31 97 ARG A C 1
ATOM 749 O O . ARG A 1 97 ? -9.214 -4.086 -3.575 1.00 68.31 97 ARG A O 1
ATOM 756 N N . GLY A 1 98 ? -10.185 -5.921 -2.729 1.00 66.62 98 GLY A N 1
ATOM 757 C CA . GLY A 1 98 ? -10.904 -6.286 -3.954 1.00 66.62 98 GLY A CA 1
ATOM 758 C C . GLY A 1 98 ? -10.237 -7.388 -4.783 1.00 66.62 98 GLY A C 1
ATOM 759 O O . GLY A 1 98 ? -10.792 -7.775 -5.804 1.00 66.62 98 GLY A O 1
ATOM 760 N N . GLY A 1 99 ? -9.101 -7.940 -4.337 1.00 70.31 99 GLY A N 1
ATOM 761 C CA . GLY A 1 99 ? -8.515 -9.145 -4.937 1.00 70.31 99 GLY A CA 1
ATOM 762 C C . GLY A 1 99 ? -7.759 -8.898 -6.242 1.00 70.31 99 GLY A C 1
ATOM 763 O O . GLY A 1 99 ? -7.544 -9.842 -6.997 1.00 70.31 99 GLY A O 1
ATOM 764 N N . VAL A 1 100 ? -7.356 -7.650 -6.505 1.00 75.75 100 VAL A N 1
ATOM 765 C CA . VAL A 1 100 ? -6.501 -7.316 -7.649 1.00 75.75 100 VAL A CA 1
ATOM 766 C C . VAL A 1 100 ? -5.139 -7.978 -7.457 1.00 75.75 100 VAL A C 1
ATOM 768 O O . VAL A 1 100 ? -4.476 -7.765 -6.438 1.00 75.75 100 VAL A O 1
ATOM 771 N N . ASP A 1 101 ? -4.736 -8.777 -8.443 1.00 82.69 101 ASP A N 1
ATOM 772 C CA . ASP A 1 101 ? -3.427 -9.418 -8.469 1.00 82.69 101 ASP A CA 1
ATOM 773 C C . ASP A 1 101 ? -2.366 -8.433 -8.970 1.00 82.69 101 ASP A C 1
ATOM 775 O O . ASP A 1 101 ? -2.154 -8.250 -10.174 1.00 82.69 101 ASP A O 1
ATOM 779 N N . VAL A 1 102 ? -1.726 -7.748 -8.022 1.00 85.56 102 VAL A N 1
ATOM 780 C CA . VAL A 1 102 ? -0.711 -6.735 -8.325 1.00 85.56 102 VAL A CA 1
ATOM 781 C C . VAL A 1 102 ? 0.540 -7.365 -8.930 1.00 85.56 102 VAL A C 1
ATOM 783 O O . VAL A 1 102 ? 1.187 -6.735 -9.766 1.00 85.56 102 VAL A O 1
ATOM 786 N N . ARG A 1 103 ? 0.869 -8.610 -8.570 1.00 86.25 103 ARG A N 1
ATOM 787 C CA . ARG A 1 103 ? 2.041 -9.301 -9.111 1.00 86.25 103 ARG A CA 1
ATOM 788 C C . ARG A 1 103 ? 1.906 -9.521 -10.605 1.00 86.25 103 ARG A C 1
ATOM 790 O O . ARG A 1 103 ? 2.794 -9.122 -11.356 1.00 86.25 103 ARG A O 1
ATOM 797 N N . SER A 1 104 ? 0.779 -10.075 -11.036 1.00 86.19 104 SER A N 1
ATOM 798 C CA . SER A 1 104 ? 0.500 -10.282 -12.456 1.00 86.19 104 SER A CA 1
ATOM 799 C C . SER A 1 104 ? 0.479 -8.973 -13.239 1.00 86.19 104 SER A C 1
ATOM 801 O O . SER A 1 104 ? 1.033 -8.903 -14.335 1.00 86.19 104 SER A O 1
ATOM 803 N N . GLN A 1 105 ? -0.122 -7.917 -12.682 1.00 88.50 105 GLN A N 1
ATOM 804 C CA . GLN A 1 105 ? -0.159 -6.606 -13.337 1.00 88.50 105 GLN A CA 1
ATOM 805 C C . GLN A 1 105 ? 1.235 -5.990 -13.481 1.00 88.50 105 GLN A C 1
ATOM 807 O O . GLN A 1 105 ? 1.612 -5.590 -14.581 1.00 88.50 105 GLN A O 1
ATOM 812 N N . LEU A 1 106 ? 2.020 -5.954 -12.400 1.00 88.69 106 LEU A N 1
ATOM 813 C CA . LEU A 1 106 ? 3.377 -5.413 -12.442 1.00 88.69 106 LEU A CA 1
ATOM 814 C C . LEU A 1 106 ? 4.272 -6.219 -13.381 1.00 88.69 106 LEU A C 1
ATOM 816 O O . LEU A 1 106 ? 5.022 -5.615 -14.139 1.00 88.69 106 LEU A O 1
ATOM 820 N N . TYR A 1 107 ? 4.151 -7.549 -13.403 1.00 89.50 107 TYR A N 1
ATOM 821 C CA . TYR A 1 107 ? 4.905 -8.391 -14.332 1.00 89.50 107 TYR A CA 1
ATOM 822 C C . TYR A 1 107 ? 4.598 -8.056 -15.796 1.00 89.50 107 TYR A C 1
ATOM 824 O O . TYR A 1 107 ? 5.517 -7.894 -16.597 1.00 89.50 107 TYR A O 1
ATOM 832 N N . LYS A 1 108 ? 3.319 -7.879 -16.145 1.00 90.06 108 LYS A N 1
ATOM 833 C CA . LYS A 1 108 ? 2.907 -7.495 -17.505 1.00 90.06 108 LYS A CA 1
ATOM 834 C C . LYS A 1 108 ? 3.431 -6.119 -17.902 1.00 90.06 108 LYS A C 1
ATOM 836 O O . LYS A 1 108 ? 3.818 -5.917 -19.053 1.00 90.06 108 LYS A O 1
ATOM 841 N N . MET A 1 109 ? 3.490 -5.185 -16.954 1.00 89.69 109 MET A N 1
ATOM 842 C CA . MET A 1 109 ? 3.951 -3.813 -17.192 1.00 89.69 109 MET A CA 1
ATOM 843 C C . MET A 1 109 ? 5.466 -3.674 -17.259 1.00 89.69 109 MET A C 1
ATOM 845 O O . MET A 1 109 ? 5.944 -2.872 -18.048 1.00 89.69 109 MET A O 1
ATOM 849 N N . THR A 1 110 ? 6.231 -4.413 -16.456 1.00 87.31 110 THR A N 1
ATOM 850 C CA . THR A 1 110 ? 7.700 -4.285 -16.406 1.00 87.31 110 THR A CA 1
ATOM 851 C C . THR A 1 110 ? 8.414 -5.343 -17.249 1.00 87.31 110 THR A C 1
ATOM 853 O O . THR A 1 110 ? 9.540 -5.124 -17.690 1.00 87.31 110 THR A O 1
ATOM 856 N N . GLY A 1 111 ? 7.774 -6.493 -17.488 1.00 85.75 111 GLY A N 1
ATOM 857 C CA . GLY A 1 111 ? 8.389 -7.688 -18.072 1.00 85.75 111 GLY A CA 1
ATOM 858 C C . GLY A 1 111 ? 9.305 -8.455 -17.109 1.00 85.75 111 GLY A C 1
ATOM 859 O O . GLY A 1 111 ? 9.931 -9.432 -17.516 1.00 85.75 111 GLY A O 1
ATOM 860 N N . ALA A 1 112 ? 9.401 -8.025 -15.847 1.00 85.56 112 ALA A N 1
ATOM 861 C CA . ALA A 1 112 ? 10.260 -8.617 -14.829 1.00 85.56 112 ALA A CA 1
ATOM 862 C C . ALA A 1 112 ? 9.476 -8.884 -13.539 1.00 85.56 112 ALA A C 1
ATOM 864 O O . ALA A 1 112 ? 8.636 -8.090 -13.113 1.00 85.56 112 ALA A O 1
ATOM 865 N N . ASP A 1 113 ? 9.767 -10.006 -12.882 1.00 86.50 113 ASP A N 1
ATOM 866 C CA . ASP A 1 113 ? 9.087 -10.366 -11.639 1.00 86.50 113 ASP A CA 1
ATOM 867 C C . ASP A 1 113 ? 9.722 -9.662 -10.435 1.00 86.50 113 ASP A C 1
ATOM 869 O O . ASP A 1 113 ? 10.706 -10.133 -9.863 1.00 86.50 113 ASP A O 1
ATOM 873 N N . LEU A 1 114 ? 9.139 -8.531 -10.033 1.00 83.50 114 LEU A N 1
ATOM 874 C CA . LEU A 1 114 ? 9.583 -7.769 -8.862 1.00 83.50 114 LEU A CA 1
ATOM 875 C C . LEU A 1 114 ? 9.322 -8.501 -7.535 1.00 83.50 114 LEU A C 1
ATOM 877 O O . LEU A 1 114 ? 10.010 -8.246 -6.547 1.00 83.50 114 LEU A O 1
ATOM 881 N N . PHE A 1 115 ? 8.361 -9.429 -7.508 1.00 82.38 115 PHE A N 1
ATOM 882 C CA . PHE A 1 115 ? 8.028 -10.214 -6.317 1.00 82.38 115 PHE A CA 1
ATOM 883 C C . PHE A 1 115 ? 9.027 -11.346 -6.054 1.00 82.38 115 PHE A C 1
ATOM 885 O O . PHE A 1 115 ? 9.024 -11.927 -4.969 1.00 82.38 115 PHE A O 1
ATOM 892 N N . SER A 1 116 ? 9.935 -11.615 -6.999 1.00 83.25 116 SER A N 1
ATOM 893 C CA . SER A 1 116 ? 11.065 -12.525 -6.784 1.00 83.25 116 SER A CA 1
ATOM 894 C C . SER A 1 116 ? 12.016 -12.045 -5.676 1.00 83.25 116 SER A C 1
ATOM 896 O O . SER A 1 116 ? 12.744 -12.854 -5.098 1.00 83.25 116 SER A O 1
ATOM 898 N N . LEU A 1 117 ? 11.990 -10.748 -5.342 1.00 81.69 117 LEU A N 1
ATOM 899 C CA . LEU A 1 117 ? 12.787 -10.157 -4.272 1.00 81.69 117 LEU A CA 1
ATOM 900 C C . LEU A 1 117 ? 12.162 -10.459 -2.896 1.00 81.69 117 LEU A C 1
ATOM 902 O O . LEU A 1 117 ? 11.117 -9.899 -2.546 1.00 81.69 117 LEU A O 1
ATOM 906 N N . PRO A 1 118 ? 12.795 -11.310 -2.066 1.00 77.50 118 PRO A N 1
ATOM 907 C CA . PRO A 1 118 ? 12.228 -11.683 -0.782 1.00 77.50 118 PRO A CA 1
ATOM 908 C C . PRO A 1 118 ? 12.210 -10.488 0.176 1.00 77.50 118 PRO A C 1
ATOM 910 O O . PRO A 1 118 ? 13.200 -9.781 0.344 1.00 77.50 118 PRO A O 1
ATOM 913 N N . GLY A 1 119 ? 11.086 -10.306 0.870 1.00 77.00 119 GLY A N 1
ATOM 914 C CA . GLY A 1 119 ? 10.947 -9.304 1.930 1.00 77.00 119 GLY A CA 1
ATOM 915 C C . GLY A 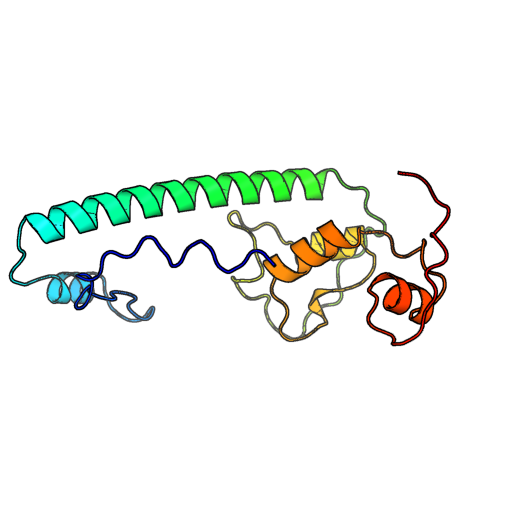1 119 ? 10.294 -7.994 1.496 1.00 77.00 119 GLY A C 1
ATOM 916 O O . GLY A 1 119 ? 9.885 -7.232 2.372 1.00 77.00 119 GLY A O 1
ATOM 917 N N . LEU A 1 120 ? 10.102 -7.766 0.195 1.00 82.81 120 LEU A N 1
ATOM 918 C CA . LEU A 1 120 ? 9.310 -6.639 -0.295 1.00 82.81 120 LEU A CA 1
ATOM 919 C C . LEU A 1 120 ? 7.814 -6.965 -0.234 1.00 82.81 120 LEU A C 1
ATOM 921 O O . LEU A 1 120 ? 7.393 -8.103 -0.437 1.00 82.81 120 LEU A O 1
ATOM 925 N N . ALA A 1 121 ? 7.017 -5.962 0.124 1.00 82.94 121 ALA A N 1
ATOM 926 C CA . ALA A 1 121 ? 5.563 -6.034 0.127 1.00 82.94 121 ALA A CA 1
ATOM 927 C C . ALA A 1 121 ? 4.996 -5.254 -1.066 1.00 82.94 121 ALA A C 1
ATOM 929 O O . ALA A 1 121 ? 5.687 -4.433 -1.673 1.00 82.94 121 ALA A O 1
ATOM 930 N N . THR A 1 122 ? 3.729 -5.503 -1.394 1.00 85.94 122 THR A N 1
ATOM 931 C CA . THR A 1 122 ? 3.066 -4.892 -2.557 1.00 85.94 122 THR A CA 1
ATOM 932 C C . THR A 1 122 ? 3.069 -3.368 -2.525 1.00 85.94 122 THR A C 1
ATOM 934 O O . THR A 1 122 ? 3.337 -2.744 -3.546 1.00 85.94 122 THR A O 1
ATOM 937 N N . ASP A 1 123 ? 2.848 -2.756 -1.363 1.00 85.75 123 ASP A N 1
ATOM 938 C CA . ASP A 1 123 ? 2.920 -1.302 -1.177 1.00 85.75 123 ASP A CA 1
ATOM 939 C C . ASP A 1 123 ? 4.295 -0.735 -1.564 1.00 85.75 123 ASP A C 1
ATOM 941 O O . ASP A 1 123 ? 4.396 0.276 -2.262 1.00 85.75 123 ASP A 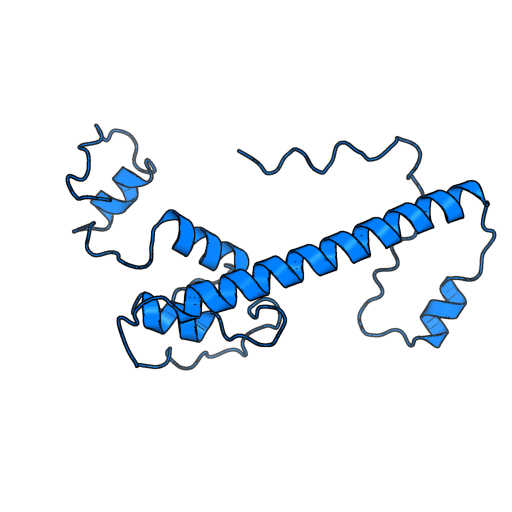O 1
ATOM 945 N N . THR A 1 124 ? 5.361 -1.426 -1.164 1.00 87.62 124 THR A N 1
ATOM 946 C CA . THR A 1 124 ? 6.738 -1.015 -1.425 1.00 87.62 124 THR A CA 1
ATOM 947 C C . THR A 1 124 ? 7.074 -1.179 -2.904 1.00 87.62 124 THR A C 1
ATOM 949 O O . THR A 1 124 ? 7.703 -0.302 -3.489 1.00 87.62 124 THR A O 1
ATOM 952 N N . LEU A 1 125 ? 6.615 -2.267 -3.530 1.00 89.31 125 LEU A N 1
ATOM 953 C CA . LEU A 1 125 ? 6.804 -2.510 -4.961 1.00 89.31 125 LEU A CA 1
ATOM 954 C C . LEU A 1 125 ? 6.023 -1.520 -5.829 1.00 89.31 125 LEU A C 1
ATOM 956 O O . LEU A 1 125 ? 6.562 -1.031 -6.816 1.00 89.31 125 LEU A O 1
ATOM 960 N N . LEU A 1 126 ? 4.791 -1.177 -5.447 1.00 89.88 126 LEU A N 1
ATOM 961 C CA . LEU A 1 126 ? 4.005 -0.142 -6.121 1.00 89.88 126 LEU A CA 1
ATOM 962 C C . LEU A 1 126 ? 4.637 1.241 -5.969 1.00 89.88 126 LEU A C 1
ATOM 964 O O . LEU A 1 126 ? 4.666 2.001 -6.932 1.00 89.88 126 LEU A O 1
ATOM 968 N N . THR A 1 127 ? 5.181 1.550 -4.790 1.00 90.50 127 THR A N 1
ATOM 969 C CA . THR A 1 127 ? 5.933 2.793 -4.571 1.00 90.50 127 THR A CA 1
ATOM 970 C C . THR A 1 127 ? 7.168 2.826 -5.464 1.00 90.50 127 THR A C 1
ATOM 972 O O . THR A 1 127 ? 7.371 3.791 -6.188 1.00 90.50 127 THR A O 1
ATOM 975 N N . LEU A 1 128 ? 7.955 1.746 -5.491 1.00 89.12 128 LEU A N 1
ATOM 976 C CA . LEU A 1 128 ? 9.129 1.643 -6.356 1.00 89.12 128 LEU A CA 1
ATOM 977 C C . LEU A 1 128 ? 8.757 1.815 -7.834 1.00 89.12 128 LEU A C 1
ATOM 979 O O . LEU A 1 128 ? 9.405 2.580 -8.539 1.00 89.12 128 LEU A O 1
ATOM 983 N N . ALA A 1 129 ? 7.699 1.144 -8.289 1.00 89.06 129 ALA A N 1
ATOM 984 C CA . ALA A 1 129 ? 7.215 1.259 -9.659 1.00 89.06 129 ALA A CA 1
ATOM 985 C C . ALA A 1 129 ? 6.696 2.671 -9.983 1.00 89.06 129 ALA A C 1
ATOM 987 O O . ALA A 1 129 ? 6.861 3.136 -11.106 1.00 89.06 129 ALA A O 1
ATOM 988 N N . GLY A 1 130 ? 6.105 3.371 -9.010 1.00 89.06 130 GLY A N 1
ATOM 989 C CA . GLY A 1 130 ? 5.673 4.762 -9.159 1.00 89.06 130 GLY A CA 1
ATOM 990 C C . GLY A 1 130 ? 6.827 5.767 -9.211 1.00 89.06 130 GLY A C 1
ATOM 991 O O . GLY A 1 130 ? 6.743 6.739 -9.953 1.00 89.06 130 GLY A O 1
ATOM 992 N N . GLU A 1 131 ? 7.904 5.526 -8.460 1.00 89.56 131 GLU A N 1
ATOM 993 C CA . GLU A 1 131 ? 9.080 6.410 -8.403 1.00 89.56 131 GLU A CA 1
ATOM 994 C C . GLU A 1 131 ? 10.046 6.186 -9.577 1.00 89.56 131 GLU A C 1
ATOM 996 O O . GLU A 1 131 ? 10.609 7.134 -10.120 1.00 89.56 131 GLU A O 1
ATOM 1001 N N . VAL A 1 132 ? 10.259 4.927 -9.971 1.00 87.81 132 VAL A N 1
ATOM 1002 C CA . VAL A 1 132 ? 11.194 4.553 -11.047 1.00 87.81 132 VAL A CA 1
ATOM 1003 C C . VAL A 1 132 ? 10.509 4.542 -12.415 1.00 87.81 132 VAL A C 1
ATOM 1005 O O . VAL A 1 132 ? 11.148 4.801 -13.433 1.00 87.81 132 VAL A O 1
ATOM 1008 N N . GLY A 1 133 ? 9.206 4.260 -12.445 1.00 86.69 133 GLY A N 1
ATOM 1009 C CA . GLY A 1 133 ? 8.466 3.940 -13.659 1.00 86.69 133 GLY A CA 1
ATOM 1010 C C . GLY A 1 133 ? 8.532 2.451 -14.016 1.00 86.69 133 GLY A C 1
ATOM 1011 O O . GLY A 1 133 ? 9.275 1.662 -13.431 1.00 86.69 133 GLY A O 1
ATOM 1012 N N . PHE A 1 134 ? 7.726 2.055 -15.003 1.00 85.38 134 PHE A N 1
ATOM 1013 C CA . PHE A 1 134 ? 7.651 0.666 -15.480 1.00 85.38 134 PHE A CA 1
ATOM 1014 C C . PHE A 1 134 ? 8.683 0.340 -16.571 1.00 85.38 134 PHE A C 1
ATOM 1016 O O . PHE A 1 134 ? 8.881 -0.828 -16.906 1.00 85.38 134 PHE A O 1
ATOM 1023 N N . ASP A 1 135 ? 9.333 1.361 -17.140 1.00 84.38 135 ASP A N 1
ATOM 1024 C CA . ASP A 1 135 ? 10.306 1.214 -18.218 1.00 84.38 135 ASP A CA 1
ATOM 1025 C C . ASP A 1 135 ? 11.735 1.440 -17.722 1.00 84.38 135 ASP A C 1
ATOM 1027 O O . ASP A 1 135 ? 12.082 2.522 -17.259 1.00 84.38 135 ASP A O 1
ATOM 1031 N N . MET A 1 136 ? 12.575 0.417 -17.878 1.00 82.56 136 MET A N 1
ATOM 1032 C CA . MET A 1 136 ? 13.990 0.460 -17.508 1.00 82.56 136 MET A CA 1
ATOM 1033 C C . MET A 1 136 ? 14.915 0.790 -18.692 1.00 82.56 136 MET A C 1
ATOM 1035 O O . MET A 1 136 ? 16.120 0.926 -18.503 1.00 82.56 136 MET A O 1
ATOM 1039 N N . THR A 1 137 ? 14.381 0.954 -19.911 1.00 84.12 137 THR A N 1
ATOM 1040 C CA . THR A 1 137 ? 15.168 1.308 -21.111 1.00 84.12 137 THR A CA 1
ATOM 1041 C C . THR A 1 137 ? 15.961 2.619 -21.028 1.00 84.12 137 THR A C 1
ATOM 1043 O O . THR A 1 137 ? 16.979 2.697 -21.724 1.00 84.12 137 THR A O 1
ATOM 1046 N N . PRO A 1 138 ? 15.599 3.628 -20.200 1.00 85.31 138 PRO A N 1
ATOM 1047 C CA . PRO A 1 138 ? 16.426 4.826 -20.048 1.00 85.31 138 PRO A CA 1
ATOM 1048 C C . PRO A 1 138 ? 17.832 4.545 -19.502 1.00 85.31 138 PRO A C 1
ATOM 1050 O O . PRO A 1 138 ? 18.754 5.322 -19.759 1.00 85.31 138 PRO A O 1
ATOM 1053 N N . TRP A 1 139 ? 18.023 3.439 -18.773 1.00 86.69 139 TRP A N 1
ATOM 1054 C CA . TRP A 1 139 ? 19.314 3.055 -18.206 1.00 86.69 139 TRP A CA 1
ATOM 1055 C C . TRP A 1 139 ? 19.932 1.904 -18.997 1.00 86.69 139 TRP A C 1
ATOM 1057 O O . TRP A 1 139 ? 19.385 0.807 -19.085 1.00 86.69 139 TRP A O 1
ATOM 1067 N N . ARG A 1 140 ? 21.121 2.140 -19.561 1.00 86.19 140 ARG A N 1
ATOM 1068 C CA . ARG A 1 140 ? 21.840 1.134 -20.356 1.00 86.19 140 ARG A CA 1
ATOM 1069 C C . ARG A 1 140 ? 22.513 0.074 -19.484 1.00 86.19 140 ARG A C 1
ATOM 1071 O O . ARG A 1 140 ? 22.701 -1.056 -19.928 1.00 86.19 140 ARG A O 1
ATOM 1078 N N . SER A 1 141 ? 22.917 0.448 -18.273 1.00 87.50 141 SER A N 1
ATOM 1079 C CA . SER A 1 141 ? 23.549 -0.444 -17.307 1.00 87.50 141 SER A CA 1
ATOM 1080 C C . SER A 1 141 ? 23.059 -0.183 -15.884 1.00 87.50 141 SER A C 1
ATOM 1082 O O . SER A 1 141 ? 22.632 0.919 -15.541 1.00 87.50 141 SER A O 1
ATOM 1084 N N . GLU A 1 142 ? 23.211 -1.182 -15.014 1.00 87.62 142 GLU A N 1
ATOM 1085 C CA . GLU A 1 142 ? 22.921 -1.069 -13.576 1.00 87.62 142 GLU A CA 1
ATOM 1086 C C . GLU A 1 142 ? 23.725 0.061 -12.898 1.00 87.62 142 GLU A C 1
ATOM 1088 O O . GLU A 1 142 ? 23.286 0.657 -11.912 1.00 87.62 142 GLU A O 1
ATOM 1093 N N . LYS A 1 143 ? 24.900 0.408 -13.444 1.00 87.69 143 LYS A N 1
ATOM 1094 C CA . LYS A 1 143 ? 25.730 1.521 -12.955 1.00 87.69 143 LYS A CA 1
ATOM 1095 C C . LYS A 1 143 ? 25.060 2.873 -13.190 1.00 87.69 143 LYS A C 1
ATOM 1097 O O . LYS A 1 143 ? 25.126 3.745 -12.329 1.00 87.69 143 LYS A O 1
ATOM 1102 N N . ASP A 1 144 ? 24.388 3.028 -14.326 1.00 86.69 144 ASP A N 1
ATOM 1103 C CA . ASP A 1 144 ? 23.682 4.264 -14.668 1.00 86.69 144 ASP A CA 1
ATOM 1104 C C . ASP A 1 144 ? 22.465 4.444 -13.755 1.00 86.69 144 ASP A C 1
ATOM 1106 O O . ASP A 1 144 ? 22.213 5.537 -13.247 1.00 86.69 144 ASP A O 1
ATOM 1110 N N . PHE A 1 145 ? 21.761 3.346 -13.469 1.00 87.94 145 PHE A N 1
ATOM 1111 C CA . PHE A 1 145 ? 20.639 3.334 -12.533 1.00 87.94 145 PHE A CA 1
ATOM 1112 C C . PHE A 1 145 ? 21.072 3.663 -11.094 1.00 87.94 145 PHE A C 1
ATOM 1114 O O . PHE A 1 145 ? 20.499 4.537 -10.445 1.00 87.94 145 PHE A O 1
ATOM 1121 N N . THR A 1 146 ? 22.134 3.026 -10.592 1.00 88.12 146 THR A N 1
ATOM 1122 C CA . THR A 1 146 ? 22.649 3.282 -9.231 1.00 88.12 146 THR A CA 1
ATOM 1123 C C . THR A 1 146 ? 23.268 4.671 -9.072 1.00 88.12 146 THR A C 1
ATOM 1125 O O . THR A 1 146 ? 23.183 5.257 -7.989 1.00 88.12 146 THR A O 1
ATOM 1128 N N . SER A 1 147 ? 23.840 5.234 -10.142 1.00 85.88 147 SER A N 1
ATOM 1129 C CA . SER A 1 147 ? 24.247 6.640 -10.184 1.00 85.88 147 SER A CA 1
ATOM 1130 C C . SER A 1 147 ? 23.047 7.583 -10.125 1.00 85.88 147 SER A C 1
ATOM 1132 O O . SER A 1 147 ? 23.137 8.610 -9.455 1.00 85.88 147 SER A O 1
ATOM 1134 N N . TRP A 1 148 ? 21.951 7.274 -10.822 1.00 86.75 148 TRP A N 1
ATOM 1135 C CA . TRP A 1 148 ? 20.727 8.079 -10.782 1.00 86.75 148 TRP A CA 1
ATOM 1136 C C . TRP A 1 148 ? 20.089 8.068 -9.384 1.00 86.75 148 TRP A C 1
ATOM 1138 O O . TRP A 1 148 ? 19.702 9.121 -8.885 1.00 86.75 148 TRP A O 1
ATOM 1148 N N . LEU A 1 149 ? 20.106 6.918 -8.699 1.00 86.25 149 LEU A N 1
ATOM 1149 C CA . LEU A 1 149 ? 19.693 6.793 -7.293 1.00 86.25 149 LEU A CA 1
ATOM 1150 C C . LEU A 1 149 ? 20.668 7.431 -6.283 1.00 86.25 149 LEU A C 1
ATOM 1152 O O . LEU A 1 149 ? 20.403 7.401 -5.082 1.00 86.25 149 LEU A O 1
ATOM 1156 N N . ALA A 1 150 ? 21.804 7.973 -6.740 1.00 84.88 150 ALA A N 1
ATOM 1157 C CA . ALA A 1 150 ? 22.871 8.529 -5.903 1.00 84.88 150 ALA A CA 1
ATOM 1158 C C . ALA A 1 150 ? 23.425 7.553 -4.837 1.00 84.88 150 ALA A C 1
ATOM 1160 O O . ALA A 1 150 ? 23.928 7.977 -3.796 1.00 84.88 150 ALA A O 1
ATOM 1161 N N . LEU A 1 151 ? 23.367 6.239 -5.097 1.00 82.88 151 LEU A N 1
ATOM 1162 C CA . LEU A 1 151 ? 23.877 5.200 -4.188 1.00 82.88 151 LEU A CA 1
ATOM 1163 C C . LEU A 1 151 ? 25.393 4.978 -4.318 1.00 82.88 151 LEU A C 1
ATOM 1165 O O . LEU A 1 151 ? 26.010 4.391 -3.430 1.00 82.88 151 LEU A O 1
ATOM 1169 N N . CYS A 1 152 ? 26.002 5.433 -5.416 1.00 75.88 152 CYS A N 1
ATOM 1170 C CA . CYS A 1 152 ? 27.438 5.317 -5.653 1.00 75.88 152 CYS A CA 1
ATOM 1171 C C . CYS A 1 152 ? 28.164 6.617 -5.247 1.00 75.88 152 CYS A C 1
ATOM 1173 O O . CYS A 1 152 ? 27.836 7.686 -5.772 1.00 75.88 152 CYS A O 1
ATOM 1175 N N . PRO A 1 153 ? 29.159 6.572 -4.339 1.00 72.25 153 PRO A N 1
ATOM 1176 C CA . PRO A 1 153 ? 29.919 7.761 -3.973 1.00 72.25 153 PRO A CA 1
ATOM 1177 C C . PRO A 1 153 ? 30.782 8.238 -5.154 1.00 72.25 153 PRO A C 1
ATOM 1179 O O . PRO A 1 153 ? 31.621 7.498 -5.661 1.00 72.25 153 PRO A O 1
ATOM 1182 N N . GLY A 1 154 ? 30.606 9.499 -5.567 1.00 64.81 154 GLY A N 1
ATOM 1183 C CA . GLY A 1 154 ? 31.512 10.184 -6.501 1.00 64.81 154 GLY A CA 1
ATOM 1184 C C . GLY A 1 154 ? 30.989 10.452 -7.917 1.00 64.81 154 GLY A C 1
ATOM 1185 O O . GLY A 1 154 ? 31.778 10.866 -8.767 1.00 64.81 154 GLY A O 1
ATOM 1186 N N . THR A 1 155 ? 29.699 10.267 -8.211 1.00 56.41 155 THR A N 1
ATOM 1187 C CA . THR A 1 155 ? 29.185 10.507 -9.571 1.00 56.41 155 THR A CA 1
ATOM 1188 C C . THR A 1 155 ? 28.703 11.948 -9.770 1.00 56.41 155 THR A C 1
ATOM 1190 O O . THR A 1 155 ? 27.757 12.414 -9.139 1.00 56.41 155 THR A O 1
ATOM 1193 N N . ARG A 1 156 ? 29.363 12.680 -10.677 1.00 54.31 156 ARG A N 1
ATOM 1194 C CA . ARG A 1 156 ? 28.893 13.971 -11.203 1.00 54.31 156 ARG A CA 1
ATOM 1195 C C . ARG A 1 156 ? 27.713 13.670 -12.136 1.00 54.31 156 ARG A C 1
ATOM 1197 O O . ARG A 1 156 ? 27.935 13.173 -13.236 1.00 54.31 156 ARG A O 1
ATOM 1204 N N . ILE A 1 157 ? 26.488 13.899 -11.661 1.00 55.34 157 ILE A N 1
ATOM 1205 C CA . ILE A 1 157 ? 25.234 13.566 -12.357 1.00 55.34 157 ILE A CA 1
ATOM 1206 C C . ILE A 1 157 ? 25.258 14.187 -13.761 1.00 55.34 157 ILE A C 1
ATOM 1208 O O . ILE A 1 157 ? 25.254 15.410 -13.896 1.00 55.34 157 ILE A O 1
ATOM 1212 N N . GLN A 1 158 ? 25.305 13.356 -14.805 1.00 56.50 158 GLN A N 1
ATOM 1213 C CA . GLN A 1 158 ? 24.966 13.805 -16.152 1.00 56.50 158 GLN A CA 1
ATOM 1214 C C . GLN A 1 158 ? 23.458 13.604 -16.313 1.00 56.50 158 GLN A C 1
ATOM 1216 O O . GLN A 1 158 ? 22.985 12.486 -16.101 1.00 56.50 158 GLN A O 1
ATOM 1221 N N . PRO A 1 159 ? 22.682 14.663 -16.597 1.00 51.06 159 PRO A N 1
ATOM 1222 C CA . PRO A 1 159 ? 21.241 14.533 -16.724 1.00 51.06 159 PRO A CA 1
ATOM 1223 C C . PRO A 1 159 ? 20.915 13.565 -17.862 1.00 51.06 159 PRO A C 1
ATOM 1225 O O . PRO A 1 159 ? 21.434 13.692 -18.971 1.00 51.06 159 PRO A O 1
ATOM 1228 N N . ILE A 1 160 ? 20.051 12.594 -17.567 1.00 55.69 160 ILE A N 1
ATOM 1229 C CA . ILE A 1 160 ? 19.487 11.675 -18.552 1.00 55.69 160 ILE A CA 1
ATOM 1230 C C . ILE A 1 160 ? 18.633 12.534 -19.487 1.00 55.69 160 ILE A C 1
ATOM 1232 O O . ILE A 1 160 ? 17.588 13.058 -19.105 1.00 55.69 160 ILE A O 1
ATOM 1236 N N . GLN A 1 161 ? 19.132 12.775 -20.695 1.00 51.59 161 GLN A N 1
ATOM 1237 C CA . GLN A 1 161 ? 18.490 13.653 -21.662 1.00 51.59 161 GLN A CA 1
ATOM 1238 C C . GLN A 1 161 ? 17.381 12.865 -22.377 1.00 51.59 161 GLN A C 1
ATOM 1240 O O . GLN A 1 161 ? 17.610 12.253 -23.415 1.00 51.59 161 GLN A O 1
ATOM 1245 N N . GLY A 1 162 ? 16.179 12.846 -21.793 1.00 47.44 162 GLY A N 1
ATOM 1246 C CA . GLY A 1 162 ? 15.013 12.155 -22.350 1.00 47.44 162 GLY A CA 1
ATOM 1247 C C . GLY A 1 162 ? 13.712 12.546 -21.645 1.00 47.44 162 GLY A C 1
ATOM 1248 O O . GLY A 1 162 ? 13.527 12.233 -20.480 1.00 47.44 162 GLY A O 1
ATOM 1249 N N . ARG A 1 163 ? 12.869 13.276 -22.384 1.00 42.78 163 ARG A N 1
ATOM 1250 C CA . ARG A 1 163 ? 11.526 13.821 -22.093 1.00 42.78 163 ARG A CA 1
ATOM 1251 C C . ARG A 1 163 ? 10.664 13.119 -21.027 1.00 42.78 163 ARG A C 1
ATOM 1253 O O . ARG A 1 163 ? 10.414 11.923 -21.134 1.00 42.78 163 ARG A O 1
ATOM 1260 N N . LEU A 1 164 ? 10.094 13.951 -20.143 1.00 39.16 164 LEU A N 1
ATOM 1261 C CA . LEU A 1 164 ? 8.679 13.878 -19.743 1.00 39.16 164 LEU A CA 1
ATOM 1262 C C . LEU A 1 164 ? 7.773 14.239 -20.931 1.00 39.16 164 LEU A C 1
ATOM 1264 O O . LEU A 1 164 ? 8.187 15.125 -21.722 1.00 39.16 164 LEU A O 1
#

Solvent-accessible surface area (backbone atoms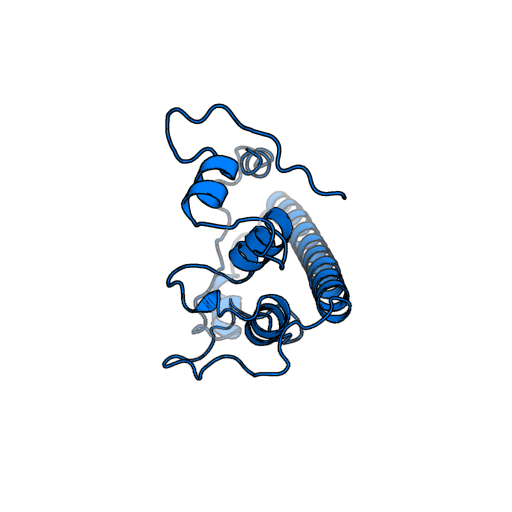 only — not comparable to full-atom values): 10716 Å² total; per-residue (Å²): 145,83,88,78,78,84,76,80,81,68,68,97,76,69,86,77,70,81,79,82,72,73,66,100,78,68,53,72,68,56,54,55,61,70,69,63,76,93,81,56,69,71,57,52,53,54,48,52,53,51,50,54,52,48,54,52,49,52,53,52,51,51,55,49,47,52,49,48,54,53,52,59,71,68,53,73,68,70,34,91,60,75,62,77,86,68,98,58,80,85,53,76,75,48,39,50,87,90,70,48,60,51,63,53,52,47,17,12,36,50,65,47,70,72,80,75,48,85,89,70,48,45,69,57,51,52,49,49,38,68,76,67,46,58,66,66,79,88,44,92,44,74,66,54,46,38,48,72,69,61,74,50,92,85,70,82,83,72,80,80,90,71,84,134